Protein AF-A0A2V6NIL0-F1 (afdb_monomer_lite)

Sequence (134 aa):
MQSGIDLPPSNAEIAELLSREASEASYVLQRAYRRAARSAFLWEVEARDLVAEKRPLIELAHIGPFLQKQIRQWIRQKQHPPCPPPLRKEFLTLAESRRRLAKVASWRTRLRGDLQMHTNWSDGSGDILDREWN

Structure (mmCIF, N/CA/C/O backbone):
data_AF-A0A2V6NIL0-F1
#
_entry.id   AF-A0A2V6NIL0-F1
#
loop_
_atom_site.group_PDB
_atom_site.id
_atom_site.type_symbol
_atom_site.label_atom_id
_atom_site.label_alt_id
_atom_site.label_comp_id
_atom_site.label_asym_id
_atom_site.label_entity_id
_atom_site.label_seq_id
_atom_site.pdbx_PDB_ins_code
_atom_site.Cartn_x
_atom_site.Cartn_y
_atom_site.Cartn_z
_atom_site.occupancy
_atom_site.B_iso_or_equiv
_atom_site.auth_seq_id
_atom_site.auth_comp_id
_atom_site.auth_asym_id
_atom_site.auth_atom_id
_atom_site.pdbx_PDB_model_num
ATOM 1 N N . MET A 1 1 ? -25.514 1.273 -5.938 1.00 36.50 1 MET A N 1
ATOM 2 C CA . MET A 1 1 ? -24.647 1.522 -4.764 1.00 36.50 1 MET A CA 1
ATOM 3 C C . MET A 1 1 ? -23.366 2.206 -5.246 1.00 36.50 1 MET A C 1
ATOM 5 O O . MET A 1 1 ? -22.343 1.558 -5.400 1.00 36.50 1 MET A O 1
ATOM 9 N N . GLN A 1 2 ? -23.439 3.506 -5.551 1.00 35.81 2 GLN A N 1
ATOM 10 C CA . GLN A 1 2 ? -22.293 4.360 -5.886 1.00 35.81 2 GLN A CA 1
ATOM 11 C C . GLN A 1 2 ? -22.136 5.369 -4.742 1.00 35.81 2 GLN A C 1
ATOM 13 O O . GLN A 1 2 ? -22.799 6.396 -4.725 1.00 35.81 2 GLN A O 1
ATOM 18 N N . SER A 1 3 ? -21.312 5.055 -3.749 1.00 43.31 3 SER A N 1
ATOM 19 C CA . SER A 1 3 ? -20.926 6.011 -2.695 1.00 43.31 3 SER A CA 1
ATOM 20 C C . SER A 1 3 ? -19.407 6.065 -2.482 1.00 43.31 3 SER A C 1
ATOM 22 O O . SER A 1 3 ? -18.936 6.761 -1.592 1.00 43.31 3 SER A O 1
ATOM 24 N N . GLY A 1 4 ? -18.630 5.350 -3.309 1.00 50.84 4 GLY A N 1
ATOM 25 C CA . GLY A 1 4 ? -17.179 5.201 -3.149 1.00 50.84 4 GLY A CA 1
ATOM 26 C C . GLY A 1 4 ? -16.296 6.075 -4.046 1.00 50.84 4 GLY A C 1
ATOM 27 O O . GLY A 1 4 ? -15.098 6.108 -3.812 1.00 50.84 4 GLY A O 1
ATOM 28 N N . ILE A 1 5 ? -16.847 6.774 -5.047 1.00 56.78 5 ILE A N 1
ATOM 29 C CA . ILE A 1 5 ? -16.046 7.448 -6.098 1.00 56.78 5 ILE A CA 1
ATOM 30 C C . ILE A 1 5 ? -15.472 8.798 -5.624 1.00 56.78 5 ILE A C 1
ATOM 32 O O . ILE A 1 5 ? -14.546 9.336 -6.223 1.00 56.78 5 ILE A O 1
ATOM 36 N N . ASP A 1 6 ? -15.997 9.362 -4.532 1.00 69.12 6 ASP A N 1
ATOM 37 C CA . ASP A 1 6 ? -15.603 10.708 -4.105 1.00 69.12 6 ASP A CA 1
ATOM 38 C C . ASP A 1 6 ? -14.429 10.734 -3.114 1.00 69.12 6 ASP A C 1
ATOM 40 O O . ASP A 1 6 ? -13.801 11.776 -2.910 1.00 69.12 6 ASP A O 1
ATOM 44 N N . LEU A 1 7 ? -14.081 9.592 -2.520 1.00 85.00 7 LEU A N 1
ATOM 45 C CA . LEU A 1 7 ? -12.880 9.476 -1.703 1.00 85.00 7 LEU A CA 1
ATOM 46 C C . LEU A 1 7 ? -11.704 8.991 -2.559 1.00 85.00 7 LEU A C 1
ATOM 48 O O . LEU A 1 7 ? -11.910 8.145 -3.419 1.00 85.00 7 LEU A O 1
ATOM 52 N N . PRO A 1 8 ? -10.463 9.444 -2.295 1.00 92.88 8 PRO A N 1
ATOM 53 C CA . PRO A 1 8 ? -9.276 8.865 -2.929 1.00 92.88 8 PRO A CA 1
ATOM 54 C C . PRO A 1 8 ? -9.209 7.336 -2.739 1.00 92.88 8 PRO A C 1
ATOM 56 O O . PRO A 1 8 ? -9.867 6.830 -1.837 1.00 92.88 8 PRO A O 1
ATOM 59 N N . PRO A 1 9 ? -8.405 6.584 -3.508 1.00 94.00 9 PRO A N 1
ATOM 60 C CA . PRO A 1 9 ? -8.300 5.129 -3.383 1.00 94.00 9 PRO A CA 1
ATOM 61 C C . PRO A 1 9 ? -7.749 4.672 -2.021 1.00 94.00 9 PRO A C 1
ATOM 63 O O . PRO A 1 9 ? -7.007 5.377 -1.333 1.00 94.00 9 PRO A O 1
ATOM 66 N N . SER A 1 10 ? -8.173 3.486 -1.587 1.00 94.12 10 SER A N 1
ATOM 67 C CA . SER A 1 10 ? -7.781 2.819 -0.329 1.00 94.12 10 SER A CA 1
ATOM 68 C C . SER A 1 10 ? -6.480 2.078 -0.529 1.00 94.12 10 SER A C 1
ATOM 70 O O . SER A 1 10 ? -6.064 1.855 -1.661 1.00 94.12 10 SER A O 1
ATOM 72 N N . ASN A 1 11 ? -5.856 1.627 0.550 1.00 95.75 11 ASN A N 1
ATOM 73 C CA . ASN A 1 11 ? -4.690 0.764 0.443 1.00 95.75 11 ASN A CA 1
ATOM 74 C C . ASN A 1 11 ? -4.975 -0.508 -0.381 1.00 95.75 11 ASN A C 1
ATOM 76 O O . ASN A 1 11 ? -4.111 -0.918 -1.151 1.00 95.75 11 ASN A O 1
ATOM 80 N N . ALA A 1 12 ? -6.181 -1.090 -0.297 1.00 92.81 12 ALA A N 1
ATOM 81 C CA . ALA A 1 12 ? -6.569 -2.243 -1.119 1.00 92.81 12 ALA A CA 1
ATOM 82 C C . ALA A 1 12 ? -6.652 -1.872 -2.608 1.00 92.81 12 ALA A C 1
ATOM 84 O O . ALA A 1 12 ? -6.136 -2.577 -3.473 1.00 92.81 12 ALA A O 1
ATOM 85 N N . GLU A 1 13 ? -7.253 -0.724 -2.913 1.00 93.50 13 GLU A N 1
ATOM 86 C CA . GLU A 1 13 ? -7.358 -0.221 -4.284 1.00 93.50 13 GLU A CA 1
ATOM 87 C C . GLU A 1 13 ? -5.994 0.181 -4.861 1.00 93.50 13 GLU A C 1
ATOM 89 O O . GLU A 1 13 ? -5.702 -0.095 -6.023 1.00 93.50 13 GLU A O 1
ATOM 94 N N . ILE A 1 14 ? -5.122 0.771 -4.042 1.00 95.50 14 ILE A N 1
ATOM 95 C CA . ILE A 1 14 ? -3.735 1.076 -4.401 1.00 95.50 14 ILE A CA 1
ATOM 96 C C . ILE A 1 14 ? -2.957 -0.221 -4.641 1.00 95.50 14 ILE A C 1
ATOM 98 O O . ILE A 1 14 ? -2.198 -0.291 -5.604 1.00 95.50 14 ILE A O 1
ATOM 102 N N . ALA A 1 15 ? -3.157 -1.263 -3.829 1.00 94.25 15 ALA A N 1
ATOM 103 C CA . ALA A 1 15 ? -2.540 -2.571 -4.045 1.00 94.25 15 ALA A CA 1
ATOM 104 C C . ALA A 1 15 ? -2.919 -3.160 -5.413 1.00 94.25 15 ALA A C 1
ATOM 106 O O . ALA A 1 15 ? -2.063 -3.701 -6.119 1.00 94.25 15 ALA A O 1
ATOM 107 N N . GLU A 1 16 ? -4.184 -3.016 -5.811 1.00 92.88 16 GLU A N 1
ATOM 108 C CA . GLU A 1 16 ? -4.656 -3.462 -7.120 1.00 92.88 16 GLU A CA 1
ATOM 109 C C . GLU A 1 16 ? -4.058 -2.619 -8.255 1.00 92.88 16 GLU A C 1
ATOM 111 O O . GLU A 1 16 ? -3.545 -3.188 -9.215 1.00 92.88 16 GLU A O 1
ATOM 116 N N . LEU A 1 17 ? -4.022 -1.285 -8.133 1.00 94.62 17 LEU A N 1
ATOM 117 C CA . LEU A 1 17 ? -3.358 -0.414 -9.115 1.00 94.62 17 LEU A CA 1
ATOM 118 C C . LEU A 1 17 ? -1.879 -0.785 -9.293 1.00 94.62 17 LEU A C 1
ATOM 120 O O . LEU A 1 17 ? -1.418 -0.966 -10.417 1.00 94.62 17 LEU A O 1
ATOM 124 N N . LEU A 1 18 ? -1.150 -0.989 -8.191 1.00 95.50 18 LEU A N 1
ATOM 125 C CA . LEU A 1 18 ? 0.245 -1.440 -8.214 1.00 95.50 18 LEU A CA 1
ATOM 126 C C . LEU A 1 18 ? 0.388 -2.815 -8.886 1.00 95.50 18 LEU A C 1
ATOM 128 O O . LEU A 1 18 ? 1.330 -3.033 -9.644 1.00 95.50 18 LEU A O 1
ATOM 132 N N . SER A 1 19 ? -0.538 -3.742 -8.631 1.00 93.12 19 SER A N 1
ATOM 133 C CA . SER A 1 19 ? -0.527 -5.074 -9.252 1.00 93.12 19 SER A CA 1
ATOM 134 C C . SER A 1 19 ? -0.763 -5.010 -10.763 1.00 93.12 19 SER A C 1
ATOM 136 O O . SER A 1 19 ? -0.179 -5.793 -11.512 1.00 93.12 19 SER A O 1
ATOM 138 N N . ARG A 1 20 ? -1.591 -4.065 -11.223 1.00 92.25 20 ARG A N 1
ATOM 139 C CA . ARG A 1 20 ? -1.848 -3.836 -12.650 1.00 92.25 20 ARG A CA 1
ATOM 140 C C . ARG A 1 20 ? -0.629 -3.233 -13.339 1.00 92.25 20 ARG A C 1
ATOM 142 O O . ARG A 1 20 ? -0.162 -3.811 -14.311 1.00 92.25 20 ARG A O 1
ATOM 149 N N . GLU A 1 21 ? -0.035 -2.180 -12.778 1.00 94.44 21 GLU A N 1
ATOM 150 C CA . GLU A 1 21 ? 1.214 -1.601 -13.306 1.00 94.44 21 GLU A CA 1
ATOM 151 C C . GLU A 1 21 ? 2.357 -2.623 -13.360 1.00 94.44 21 GLU A C 1
ATOM 153 O O . GLU A 1 21 ? 3.154 -2.635 -14.294 1.00 94.44 21 GLU A O 1
ATOM 158 N N . ALA A 1 22 ? 2.429 -3.539 -12.388 1.00 93.69 22 ALA A N 1
ATOM 159 C CA . ALA A 1 22 ? 3.417 -4.612 -12.412 1.00 93.69 22 ALA A CA 1
ATOM 160 C C . ALA A 1 22 ? 3.296 -5.529 -13.639 1.00 93.69 22 ALA A C 1
ATOM 162 O O . ALA A 1 22 ? 4.292 -6.135 -14.032 1.00 93.69 22 ALA A O 1
ATOM 163 N N . SER A 1 23 ? 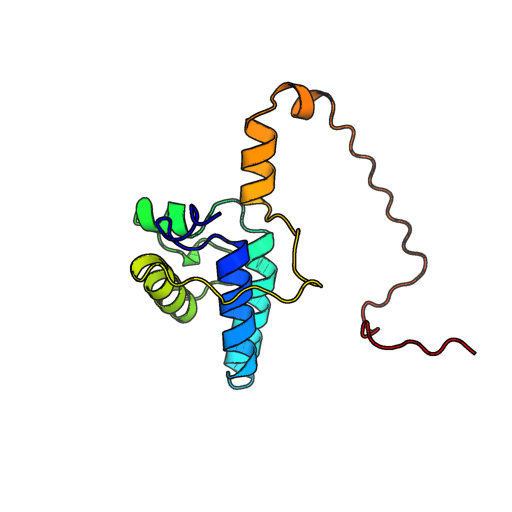2.094 -5.684 -14.195 1.00 89.69 23 SER A N 1
ATOM 164 C CA . SER A 1 23 ? 1.852 -6.561 -15.347 1.00 89.69 23 SER A CA 1
ATOM 165 C C . SER A 1 23 ? 2.427 -5.968 -16.635 1.00 89.69 23 SER A C 1
ATOM 167 O O . SER A 1 23 ? 2.908 -6.718 -17.475 1.00 89.69 23 SER A O 1
ATOM 169 N N . GLU A 1 24 ? 2.478 -4.637 -16.724 1.00 91.19 24 GLU A N 1
ATOM 170 C CA . GLU A 1 24 ? 2.984 -3.886 -17.883 1.00 91.19 24 GLU A CA 1
ATOM 171 C C . GLU A 1 24 ? 4.465 -3.478 -17.744 1.00 91.19 24 GLU A C 1
ATOM 173 O O . GLU A 1 24 ? 5.140 -3.153 -18.720 1.00 91.19 24 GLU A O 1
ATOM 178 N N . ALA A 1 25 ? 4.995 -3.460 -16.518 1.00 92.31 25 ALA A N 1
ATOM 179 C CA . ALA A 1 25 ? 6.339 -2.967 -16.235 1.00 92.31 25 ALA A CA 1
ATOM 180 C C . ALA A 1 25 ? 7.460 -3.964 -16.590 1.00 92.31 25 ALA A C 1
ATOM 182 O O . ALA A 1 25 ? 7.319 -5.182 -16.486 1.00 92.31 25 ALA A O 1
ATOM 183 N N . SER A 1 26 ? 8.646 -3.429 -16.896 1.00 91.44 26 SER A N 1
ATOM 184 C CA . SER A 1 26 ? 9.864 -4.223 -17.093 1.00 91.44 26 SER A CA 1
ATOM 185 C C . SER A 1 26 ? 10.442 -4.744 -15.769 1.00 91.44 26 SER A C 1
ATOM 187 O O . SER A 1 26 ? 10.240 -4.160 -14.705 1.00 91.44 26 SER A O 1
ATOM 189 N N . TYR A 1 27 ? 11.195 -5.845 -15.840 1.00 88.94 27 TYR A N 1
ATOM 190 C CA . TYR A 1 27 ? 11.670 -6.687 -14.728 1.00 88.94 27 TYR A CA 1
ATOM 191 C C . TYR A 1 27 ? 11.930 -5.991 -13.371 1.00 88.94 27 TYR A C 1
ATOM 193 O O . TYR A 1 27 ? 11.321 -6.347 -12.358 1.00 88.94 27 TYR A O 1
ATOM 201 N N . VAL A 1 28 ? 12.813 -4.986 -13.317 1.00 92.06 28 VAL A N 1
ATOM 202 C CA . VAL A 1 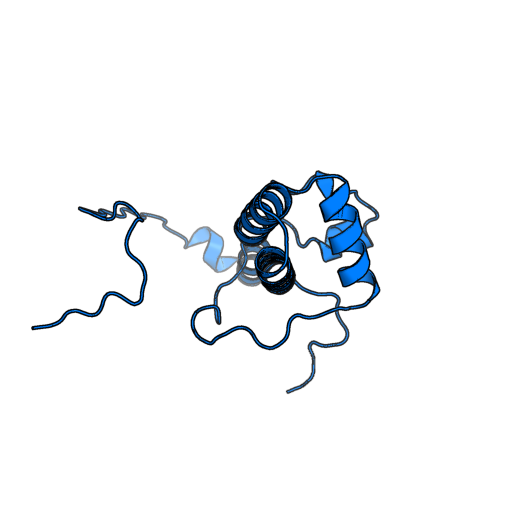28 ? 13.167 -4.301 -12.055 1.00 92.06 28 VAL A CA 1
ATOM 203 C C . VAL A 1 28 ? 11.968 -3.553 -11.478 1.00 92.06 28 VAL A C 1
ATOM 205 O O . VAL A 1 28 ? 11.681 -3.635 -10.279 1.00 92.06 28 VAL A O 1
ATOM 208 N N . LEU A 1 29 ? 11.249 -2.843 -12.342 1.00 92.56 29 LEU A N 1
ATOM 209 C CA . LEU A 1 29 ? 10.113 -2.029 -11.955 1.00 92.56 29 LEU A CA 1
ATOM 210 C C . LEU A 1 29 ? 8.901 -2.905 -11.609 1.00 92.56 29 LEU A C 1
ATOM 212 O O . LEU A 1 29 ? 8.258 -2.680 -10.585 1.00 92.56 29 LEU A O 1
ATOM 216 N N . GLN A 1 30 ? 8.673 -3.979 -12.366 1.00 95.62 30 GLN A N 1
ATOM 217 C CA . GLN A 1 30 ? 7.701 -5.020 -12.041 1.00 95.62 30 GLN A CA 1
ATOM 218 C C . GLN A 1 30 ? 7.938 -5.582 -10.635 1.00 95.62 30 GLN A C 1
ATOM 220 O O . GLN A 1 30 ? 7.001 -5.686 -9.839 1.00 95.62 30 GLN A O 1
ATOM 225 N N . ARG A 1 31 ? 9.188 -5.909 -10.277 1.00 95.31 31 ARG A N 1
ATOM 226 C CA . ARG A 1 31 ? 9.514 -6.413 -8.934 1.00 95.31 31 ARG A CA 1
ATOM 227 C C . ARG A 1 31 ? 9.196 -5.389 -7.845 1.00 95.31 31 ARG A C 1
ATOM 229 O O . ARG A 1 31 ? 8.668 -5.773 -6.798 1.00 95.31 31 ARG A O 1
ATOM 236 N N . ALA A 1 32 ? 9.506 -4.114 -8.076 1.00 96.25 32 ALA A N 1
ATOM 237 C CA . ALA A 1 32 ? 9.193 -3.034 -7.143 1.00 96.25 32 ALA A CA 1
ATOM 238 C C . ALA A 1 32 ? 7.676 -2.883 -6.951 1.00 96.25 32 ALA A C 1
ATOM 240 O O . ALA A 1 32 ? 7.207 -2.911 -5.812 1.00 96.25 32 ALA A O 1
ATOM 241 N N . TYR A 1 33 ? 6.905 -2.844 -8.042 1.00 96.75 33 TYR A N 1
ATOM 242 C CA . TYR A 1 33 ? 5.444 -2.792 -7.992 1.00 96.75 33 TYR A CA 1
ATOM 243 C C . TYR A 1 33 ? 4.844 -3.986 -7.243 1.00 96.75 33 TYR A C 1
ATOM 245 O O . TYR A 1 33 ? 4.047 -3.791 -6.329 1.00 96.75 33 TYR A O 1
ATOM 253 N N . ARG A 1 34 ? 5.283 -5.220 -7.534 1.00 95.38 34 ARG A N 1
ATOM 254 C CA . ARG A 1 34 ? 4.798 -6.425 -6.830 1.00 95.38 34 ARG A CA 1
ATOM 255 C C . ARG A 1 34 ? 5.115 -6.409 -5.334 1.00 95.38 34 ARG A C 1
ATOM 257 O O . ARG A 1 34 ? 4.362 -6.970 -4.540 1.00 95.38 34 ARG A O 1
ATOM 264 N N . ARG A 1 35 ? 6.256 -5.846 -4.922 1.00 96.69 35 ARG A N 1
ATOM 265 C CA . ARG A 1 35 ? 6.624 -5.718 -3.496 1.00 96.69 35 ARG A CA 1
ATOM 266 C C . ARG A 1 35 ? 5.771 -4.668 -2.789 1.00 96.69 35 ARG A C 1
ATOM 268 O O . ARG A 1 35 ? 5.266 -4.933 -1.699 1.00 96.69 35 ARG A O 1
ATOM 275 N N . ALA A 1 36 ? 5.577 -3.520 -3.430 1.00 97.25 36 ALA A N 1
ATOM 276 C CA . ALA A 1 36 ? 4.719 -2.457 -2.925 1.00 97.25 36 ALA A CA 1
ATOM 277 C C . ALA A 1 36 ? 3.255 -2.911 -2.819 1.00 97.25 36 ALA A C 1
ATOM 279 O O . ALA A 1 36 ? 2.642 -2.711 -1.778 1.00 97.25 36 ALA A O 1
ATOM 280 N N . ALA A 1 37 ? 2.728 -3.606 -3.835 1.00 95.31 37 ALA A N 1
ATOM 281 C CA . ALA A 1 37 ? 1.361 -4.131 -3.846 1.00 95.31 37 ALA A CA 1
ATOM 282 C C . ALA A 1 37 ? 1.084 -5.061 -2.656 1.00 95.31 37 ALA A C 1
ATOM 284 O O . ALA A 1 37 ? 0.090 -4.904 -1.956 1.00 95.31 37 ALA A O 1
ATOM 285 N N . ARG A 1 38 ? 2.004 -5.992 -2.372 1.00 94.94 38 ARG A N 1
ATOM 286 C CA . ARG A 1 38 ? 1.900 -6.885 -1.204 1.00 94.94 38 ARG A CA 1
ATOM 287 C C . ARG A 1 38 ? 1.973 -6.121 0.115 1.00 94.94 38 ARG A C 1
ATOM 289 O O . ARG A 1 38 ? 1.233 -6.417 1.045 1.00 94.94 38 ARG A O 1
ATOM 296 N N . SER A 1 39 ? 2.846 -5.121 0.183 1.00 96.69 39 SER A N 1
ATOM 297 C CA . SER A 1 39 ? 3.042 -4.325 1.398 1.00 96.69 39 SER A CA 1
ATOM 298 C C . SER A 1 39 ? 1.867 -3.399 1.691 1.00 96.69 39 SER A C 1
ATOM 300 O O . SER A 1 39 ? 1.604 -3.127 2.856 1.00 96.69 39 SER A O 1
ATOM 302 N N . ALA A 1 40 ? 1.125 -2.977 0.664 1.00 96.69 40 ALA A N 1
ATOM 303 C CA . ALA A 1 40 ? -0.052 -2.128 0.809 1.00 96.69 40 ALA A CA 1
ATOM 304 C C . ALA A 1 40 ? -1.127 -2.736 1.725 1.00 96.69 40 ALA A C 1
ATOM 306 O O . ALA A 1 40 ? -1.764 -2.013 2.489 1.00 96.69 40 ALA A O 1
ATOM 307 N N . PHE A 1 41 ? -1.265 -4.066 1.741 1.00 94.50 41 PHE A N 1
ATOM 308 C CA . PHE A 1 41 ? -2.155 -4.759 2.679 1.00 94.50 41 PHE A CA 1
ATOM 309 C C . PHE A 1 41 ? -1.701 -4.665 4.139 1.00 94.50 41 PHE A C 1
ATOM 311 O O . PHE A 1 41 ? -2.529 -4.770 5.040 1.00 94.50 41 PHE A O 1
ATOM 318 N N . LEU A 1 42 ? -0.407 -4.455 4.379 1.00 96.12 42 LEU A N 1
ATOM 319 C CA . LEU A 1 42 ? 0.210 -4.457 5.705 1.00 96.12 42 LEU A CA 1
ATOM 320 C C . LEU A 1 42 ? 0.549 -3.054 6.216 1.00 96.12 42 LEU A C 1
ATOM 322 O O . LEU A 1 42 ? 1.012 -2.920 7.346 1.00 96.12 42 LEU A O 1
ATOM 326 N N . TRP A 1 43 ? 0.335 -2.004 5.422 1.00 96.81 43 TRP A N 1
ATOM 327 C CA . TRP A 1 43 ? 0.528 -0.640 5.898 1.00 96.81 43 TRP A CA 1
ATOM 328 C C . TRP A 1 43 ? -0.436 -0.329 7.043 1.00 96.81 43 TRP A C 1
ATOM 330 O O . TRP A 1 43 ? -1.638 -0.589 6.972 1.00 96.81 43 TRP A O 1
ATOM 340 N N . GLU A 1 44 ? 0.115 0.247 8.107 1.00 94.81 44 GLU A N 1
ATOM 341 C CA . GLU A 1 44 ? -0.629 0.555 9.327 1.00 94.81 44 GLU A CA 1
ATOM 342 C C . GLU A 1 44 ? -1.600 1.727 9.164 1.00 94.81 44 GLU A C 1
ATOM 344 O O . GLU A 1 44 ? -2.597 1.807 9.883 1.00 94.81 44 GLU A O 1
ATOM 349 N N . VAL A 1 45 ? -1.298 2.619 8.219 1.00 95.50 45 VAL A N 1
ATOM 350 C CA . VAL A 1 45 ? -2.051 3.832 7.894 1.00 95.50 45 VAL A CA 1
ATOM 351 C C . VAL A 1 45 ? -2.458 3.819 6.424 1.00 95.50 45 VAL A C 1
ATOM 353 O O . VAL A 1 45 ? -1.790 3.207 5.586 1.00 95.50 45 VAL A O 1
ATOM 356 N N . GLU A 1 46 ? -3.554 4.499 6.090 1.00 96.31 46 GLU A N 1
ATOM 357 C CA . GLU A 1 46 ? -3.942 4.662 4.691 1.00 96.31 46 GLU A CA 1
ATOM 358 C C . GLU A 1 46 ? -3.009 5.656 3.986 1.00 96.31 46 GLU A C 1
ATOM 360 O O . GLU A 1 46 ? -2.741 6.750 4.485 1.00 96.31 46 GLU A O 1
ATOM 365 N N . ALA A 1 47 ? -2.563 5.325 2.773 1.00 96.88 47 ALA A N 1
ATOM 366 C CA . ALA A 1 47 ? -1.720 6.218 1.980 1.00 96.88 47 ALA A CA 1
ATOM 367 C C . ALA A 1 47 ? -2.423 7.551 1.660 1.00 96.88 47 ALA A C 1
ATOM 369 O O . ALA A 1 47 ? -1.778 8.599 1.609 1.00 96.88 47 ALA A O 1
ATOM 370 N N . ARG A 1 48 ? -3.753 7.539 1.490 1.00 95.69 48 ARG A N 1
ATOM 371 C CA . ARG A 1 48 ? -4.551 8.765 1.310 1.00 95.69 48 ARG A CA 1
ATOM 372 C C . ARG A 1 48 ? -4.489 9.698 2.525 1.00 95.69 48 ARG A C 1
ATOM 374 O O . ARG A 1 48 ? -4.478 10.911 2.329 1.00 95.69 48 ARG A O 1
ATOM 381 N N . ASP A 1 49 ? -4.391 9.146 3.735 1.00 95.25 49 ASP A N 1
ATOM 382 C CA . ASP A 1 49 ? -4.348 9.922 4.977 1.00 95.25 49 ASP A CA 1
ATOM 383 C C . ASP A 1 49 ? -2.979 10.618 5.083 1.00 95.25 49 ASP A C 1
ATOM 385 O O . ASP A 1 49 ? -2.914 11.827 5.290 1.00 95.25 49 ASP A O 1
ATOM 389 N N . LEU A 1 50 ? -1.884 9.911 4.761 1.00 95.94 50 LEU A N 1
ATOM 390 C CA . LEU A 1 50 ? -0.547 10.518 4.666 1.00 95.94 50 LEU A CA 1
ATOM 391 C C . LEU A 1 50 ? -0.481 11.658 3.638 1.00 95.94 50 LEU A C 1
ATOM 393 O O . LEU A 1 50 ? 0.144 12.689 3.890 1.00 95.94 50 LEU A O 1
ATOM 397 N N . VAL A 1 51 ? -1.126 11.502 2.474 1.00 95.25 51 VAL A N 1
ATOM 398 C CA . VAL A 1 51 ? -1.179 12.576 1.466 1.00 95.25 51 VAL A CA 1
ATOM 399 C C . VAL A 1 51 ? -1.978 13.777 1.972 1.00 95.25 51 VAL A C 1
ATOM 401 O O . VAL A 1 51 ? -1.540 14.909 1.750 1.00 95.25 51 VAL A O 1
ATOM 404 N N . ALA A 1 52 ? -3.101 13.553 2.659 1.00 94.31 52 ALA A N 1
ATOM 405 C CA . ALA A 1 52 ? -3.895 14.619 3.269 1.00 94.31 52 ALA A CA 1
ATOM 406 C C . ALA A 1 52 ? -3.102 15.378 4.351 1.00 94.31 52 ALA A C 1
ATOM 408 O O . ALA A 1 52 ? -3.127 16.607 4.384 1.00 94.31 52 ALA A O 1
ATOM 409 N N . GLU A 1 53 ? -2.307 14.664 5.153 1.00 95.50 53 GLU A N 1
ATOM 410 C CA . GLU A 1 53 ? -1.378 15.217 6.153 1.00 95.50 53 GLU A CA 1
ATOM 411 C C . GLU A 1 53 ? -0.109 15.846 5.542 1.00 95.50 53 GLU A C 1
ATOM 413 O O . GLU A 1 53 ? 0.759 16.329 6.265 1.00 95.50 53 GLU A O 1
ATOM 418 N N . LYS A 1 54 ? 0.032 15.849 4.207 1.00 94.31 54 LYS A N 1
ATOM 419 C CA . LYS A 1 54 ? 1.227 16.305 3.468 1.00 94.31 54 LYS A CA 1
ATOM 420 C C . LYS A 1 54 ? 2.517 15.550 3.828 1.00 94.31 54 LYS A C 1
ATOM 422 O O . LYS A 1 54 ? 3.604 15.999 3.464 1.00 94.31 54 LYS A O 1
ATOM 427 N N . ARG A 1 55 ? 2.413 14.369 4.437 1.00 95.75 55 ARG A N 1
ATOM 428 C CA . ARG A 1 55 ? 3.548 13.510 4.796 1.00 95.75 55 ARG A CA 1
ATOM 429 C C . ARG A 1 55 ? 4.068 12.709 3.604 1.00 95.75 55 ARG A C 1
ATOM 431 O O . ARG A 1 55 ? 3.310 12.391 2.677 1.00 95.75 55 ARG A O 1
ATOM 438 N N . PRO A 1 56 ? 5.371 12.408 3.549 1.00 95.12 56 PRO A N 1
ATOM 439 C CA . PRO A 1 56 ? 5.934 11.626 2.461 1.00 95.12 56 PRO A CA 1
ATOM 440 C C . PRO A 1 56 ? 5.474 10.155 2.536 1.00 95.12 56 PRO A C 1
ATOM 442 O O . PRO A 1 56 ? 5.405 9.551 3.597 1.00 95.12 56 PRO A O 1
ATOM 445 N N . LEU A 1 57 ? 5.170 9.555 1.380 1.00 96.12 57 LEU A N 1
ATOM 446 C CA . LEU A 1 57 ? 4.758 8.146 1.286 1.00 96.12 57 LEU A CA 1
ATOM 447 C C . LEU A 1 57 ? 5.935 7.172 1.392 1.00 96.12 57 LEU A C 1
ATOM 449 O O . LEU A 1 57 ? 5.703 5.977 1.519 1.00 96.12 57 LEU A O 1
ATOM 453 N N . ILE A 1 58 ? 7.181 7.652 1.340 1.00 95.62 58 ILE A N 1
ATOM 454 C CA . ILE A 1 58 ? 8.372 6.809 1.560 1.00 95.62 58 ILE A CA 1
ATOM 455 C C . ILE A 1 58 ? 8.444 6.230 2.982 1.00 95.62 58 ILE A C 1
ATOM 457 O O . ILE A 1 58 ? 9.228 5.322 3.221 1.00 95.62 58 ILE A O 1
ATOM 461 N N . GLU A 1 59 ? 7.633 6.739 3.916 1.00 94.00 59 GLU A N 1
ATOM 462 C CA . GLU A 1 59 ? 7.455 6.143 5.246 1.00 94.00 59 GLU A CA 1
ATOM 463 C C . GLU A 1 59 ? 6.786 4.758 5.172 1.00 94.00 59 GLU A C 1
ATOM 465 O O . GLU A 1 59 ? 6.916 3.945 6.084 1.00 94.00 59 GLU A O 1
ATOM 470 N N . LEU A 1 60 ? 6.072 4.472 4.078 1.00 96.50 60 LEU A N 1
ATOM 471 C CA . LEU A 1 60 ? 5.420 3.192 3.854 1.00 96.50 60 LEU A CA 1
ATOM 472 C C . LEU A 1 60 ? 6.419 2.149 3.342 1.00 96.50 60 LEU A C 1
ATOM 474 O O . LEU A 1 60 ? 7.230 2.402 2.447 1.00 96.50 60 LEU A O 1
ATOM 478 N N . ALA A 1 61 ? 6.310 0.929 3.870 1.00 95.44 61 ALA A N 1
ATOM 479 C CA . ALA A 1 61 ? 7.180 -0.176 3.487 1.00 95.44 61 ALA A CA 1
ATOM 480 C C . ALA A 1 61 ? 7.153 -0.422 1.968 1.00 95.44 61 ALA A C 1
ATOM 482 O O . ALA A 1 61 ? 6.084 -0.508 1.358 1.00 95.44 61 ALA A O 1
ATOM 483 N N . HIS A 1 62 ? 8.345 -0.592 1.387 1.00 96.62 62 HIS A N 1
ATOM 484 C CA . HIS A 1 62 ? 8.573 -0.850 -0.039 1.00 96.62 62 HIS A CA 1
ATOM 485 C C . HIS A 1 62 ? 8.138 0.276 -0.994 1.00 96.62 62 HIS A C 1
ATOM 487 O O . HIS A 1 62 ? 7.987 0.033 -2.194 1.00 96.62 62 HIS A O 1
ATOM 493 N N . ILE A 1 63 ? 8.006 1.513 -0.502 1.00 97.06 63 ILE A N 1
ATOM 494 C CA . ILE A 1 63 ? 7.770 2.696 -1.334 1.00 97.06 63 ILE A CA 1
ATOM 495 C C . ILE A 1 63 ? 9.056 3.503 -1.514 1.00 97.06 63 ILE A C 1
ATOM 497 O O . ILE A 1 63 ? 9.565 4.136 -0.596 1.00 97.06 63 ILE A O 1
ATOM 501 N N . GLY A 1 64 ? 9.568 3.507 -2.746 1.00 94.56 64 GLY A N 1
ATOM 502 C CA . GLY A 1 64 ? 10.664 4.385 -3.160 1.00 94.56 64 GLY A CA 1
ATOM 503 C C . GLY A 1 64 ? 10.181 5.728 -3.735 1.00 94.56 64 GLY A C 1
ATOM 504 O O . GLY A 1 64 ? 8.986 5.897 -4.005 1.00 94.56 64 GLY A O 1
ATOM 505 N N . PRO A 1 65 ? 11.103 6.670 -4.023 1.00 94.44 65 PRO A N 1
ATOM 506 C CA . PRO A 1 65 ? 10.775 7.992 -4.570 1.00 94.44 65 PRO A CA 1
ATOM 507 C C . PRO A 1 65 ? 9.941 7.958 -5.859 1.00 94.44 65 PRO A C 1
ATOM 509 O O . PRO A 1 65 ? 9.082 8.816 -6.060 1.00 94.44 65 PRO A O 1
ATOM 512 N N . PHE A 1 66 ? 10.172 6.964 -6.722 1.00 94.69 66 PHE A N 1
ATOM 513 C CA . PHE A 1 66 ? 9.400 6.767 -7.951 1.00 94.69 66 PHE A CA 1
ATOM 514 C C . PHE A 1 66 ? 7.945 6.372 -7.652 1.00 94.69 66 PHE A C 1
ATOM 516 O O . PHE A 1 66 ? 7.017 7.064 -8.066 1.00 94.69 66 PHE A O 1
ATOM 523 N N . LEU A 1 67 ? 7.743 5.315 -6.858 1.00 95.88 67 LEU A N 1
ATOM 524 C CA . LEU A 1 67 ? 6.407 4.821 -6.507 1.00 95.88 67 LEU A CA 1
ATOM 525 C C . LEU A 1 67 ? 5.601 5.854 -5.715 1.00 95.88 67 LEU A C 1
ATOM 527 O O . LEU A 1 67 ? 4.405 6.000 -5.945 1.00 95.88 67 LEU A O 1
ATOM 531 N N . GLN A 1 68 ? 6.252 6.633 -4.844 1.00 96.75 68 GLN A N 1
ATOM 532 C CA . GLN A 1 68 ? 5.601 7.744 -4.151 1.00 96.75 68 GLN A CA 1
ATOM 533 C C . GLN A 1 68 ? 4.956 8.733 -5.134 1.00 96.75 68 GLN A C 1
ATOM 535 O O . GLN A 1 68 ? 3.838 9.189 -4.889 1.00 96.75 68 GLN A O 1
ATOM 540 N N . LYS A 1 69 ? 5.656 9.107 -6.215 1.00 96.25 69 LYS A N 1
ATOM 541 C CA . LYS A 1 69 ? 5.127 10.057 -7.208 1.00 96.25 69 LYS A CA 1
ATOM 542 C C . LYS A 1 69 ? 3.886 9.485 -7.893 1.00 96.25 69 LYS A C 1
ATOM 544 O O . LYS A 1 69 ? 2.879 10.189 -7.973 1.00 96.25 69 LYS A O 1
ATOM 549 N N . GLN A 1 70 ? 3.948 8.213 -8.287 1.00 96.50 70 GLN A N 1
ATOM 550 C CA . GLN A 1 70 ? 2.838 7.505 -8.924 1.00 96.50 70 GLN A CA 1
ATOM 551 C C . GLN A 1 70 ? 1.614 7.417 -8.002 1.00 96.50 70 GLN A C 1
ATOM 553 O O . GLN A 1 70 ? 0.525 7.854 -8.362 1.00 96.50 70 GLN A O 1
ATOM 558 N N . ILE A 1 71 ? 1.792 6.956 -6.761 1.00 96.62 71 ILE A N 1
ATOM 559 C CA . ILE A 1 71 ? 0.685 6.815 -5.802 1.00 96.62 71 ILE A CA 1
ATOM 560 C C . ILE A 1 71 ? 0.066 8.182 -5.472 1.00 96.62 71 ILE A C 1
ATOM 562 O O . ILE A 1 71 ? -1.155 8.319 -5.411 1.00 96.62 71 ILE A O 1
ATOM 566 N N . ARG A 1 72 ? 0.883 9.236 -5.323 1.00 96.38 72 ARG A N 1
ATOM 567 C CA . ARG A 1 72 ? 0.380 10.609 -5.136 1.00 96.38 72 ARG A CA 1
ATOM 568 C C . ARG A 1 72 ? -0.436 11.099 -6.326 1.00 96.38 72 ARG A C 1
ATOM 570 O O . ARG A 1 72 ? -1.386 11.855 -6.135 1.00 96.38 72 ARG A O 1
ATOM 577 N N . GLN A 1 73 ? -0.063 10.729 -7.548 1.00 96.44 73 GLN A N 1
ATOM 578 C CA . GLN A 1 73 ? -0.843 11.060 -8.734 1.00 96.44 73 GLN A CA 1
ATOM 579 C C . GLN A 1 73 ? -2.213 10.381 -8.693 1.00 96.44 73 GLN A C 1
ATOM 581 O O . GLN A 1 73 ? -3.214 11.084 -8.804 1.00 96.44 73 GLN A O 1
ATOM 586 N N . TRP A 1 74 ? -2.262 9.076 -8.424 1.00 96.44 74 TRP A N 1
ATOM 587 C CA . TRP A 1 74 ? -3.517 8.327 -8.305 1.00 96.44 74 TRP A CA 1
ATOM 588 C C . TRP A 1 74 ? -4.442 8.888 -7.228 1.00 96.44 74 TRP A C 1
ATOM 590 O O . TRP A 1 74 ? -5.626 9.094 -7.475 1.00 96.44 74 TRP A O 1
ATOM 600 N N . ILE A 1 75 ? -3.897 9.221 -6.055 1.00 95.62 75 ILE A N 1
ATOM 601 C CA . ILE A 1 75 ? -4.667 9.818 -4.956 1.00 95.62 75 ILE A CA 1
ATOM 602 C C . ILE A 1 75 ? -5.247 11.177 -5.355 1.00 95.62 75 ILE A C 1
ATOM 604 O O . ILE A 1 75 ? -6.428 11.429 -5.123 1.00 95.62 75 ILE A O 1
ATOM 608 N N . ARG A 1 76 ? -4.448 12.046 -5.990 1.00 94.06 76 ARG A N 1
ATOM 609 C CA . ARG A 1 76 ? -4.917 13.365 -6.450 1.00 94.06 76 ARG A CA 1
ATOM 610 C C . ARG A 1 76 ? -5.987 13.264 -7.531 1.00 94.06 76 ARG A C 1
ATOM 612 O O . ARG A 1 76 ? -6.908 14.068 -7.537 1.00 94.06 76 ARG A O 1
ATOM 619 N N . GLN A 1 77 ? -5.858 12.294 -8.428 1.00 93.88 77 GLN A N 1
ATOM 620 C CA . GLN A 1 77 ? -6.811 12.062 -9.512 1.00 93.88 77 GLN A CA 1
ATOM 621 C C . GLN A 1 77 ? -8.042 11.264 -9.065 1.00 93.88 77 GLN A C 1
ATOM 623 O O . GLN A 1 77 ? -8.922 11.030 -9.886 1.00 93.88 77 GLN A O 1
ATOM 628 N N . LYS A 1 78 ? -8.101 10.828 -7.794 1.00 92.50 78 LYS A N 1
ATOM 629 C CA . LYS A 1 78 ? -9.082 9.850 -7.296 1.00 92.50 78 LYS A CA 1
ATOM 630 C C . LYS A 1 78 ? -9.189 8.647 -8.245 1.00 92.50 78 LYS A C 1
ATOM 632 O O . LYS A 1 78 ? -10.272 8.216 -8.621 1.00 92.50 78 LYS A O 1
ATOM 637 N N . GLN A 1 79 ? -8.044 8.139 -8.698 1.00 93.31 79 GLN A N 1
ATOM 638 C CA . GLN A 1 79 ? -8.014 6.999 -9.601 1.00 93.31 79 GLN A CA 1
ATOM 639 C C . GLN A 1 79 ? -8.292 5.724 -8.809 1.00 93.31 79 GLN A C 1
ATOM 641 O O . GLN A 1 79 ? -7.539 5.378 -7.901 1.00 93.31 79 GLN A O 1
ATOM 646 N N . HIS A 1 80 ? -9.351 5.017 -9.187 1.00 90.69 80 HIS A N 1
ATOM 647 C CA . HIS A 1 80 ? -9.690 3.708 -8.640 1.00 90.69 80 HIS A CA 1
ATOM 648 C C . HIS A 1 80 ? -9.322 2.614 -9.648 1.00 90.69 80 HIS A C 1
ATOM 650 O O . HIS A 1 80 ? -9.410 2.840 -10.862 1.00 90.69 80 HIS A O 1
ATOM 656 N N . PRO A 1 81 ? -8.902 1.425 -9.189 1.00 88.50 81 PRO A N 1
ATOM 657 C CA . PRO A 1 81 ? -8.772 0.282 -10.075 1.00 88.50 81 PRO A CA 1
ATOM 658 C C . PRO A 1 81 ? -10.159 -0.116 -10.607 1.00 88.50 81 PRO A C 1
ATOM 660 O O . PRO A 1 81 ? -11.169 0.083 -9.924 1.00 88.50 81 PRO A O 1
ATOM 663 N N . PRO A 1 82 ? -10.242 -0.723 -11.801 1.00 83.31 82 PRO A N 1
ATOM 664 C CA . PRO A 1 82 ? -11.456 -1.426 -12.184 1.00 83.31 82 PRO A CA 1
ATOM 665 C C . PRO A 1 82 ? -11.708 -2.571 -11.202 1.00 83.31 82 PRO A C 1
ATOM 667 O O . PRO A 1 82 ? -10.788 -3.027 -10.520 1.00 83.31 82 PRO A O 1
ATOM 670 N N . CYS A 1 83 ? -12.963 -3.017 -11.124 1.00 72.56 83 CYS A N 1
ATOM 671 C CA . CYS A 1 83 ? -13.391 -4.005 -10.138 1.00 72.56 83 CYS A CA 1
ATOM 672 C C . CYS A 1 83 ? -12.427 -5.211 -10.117 1.00 72.56 83 CYS A C 1
ATOM 674 O O . CYS A 1 83 ? -12.230 -5.830 -11.169 1.00 72.56 83 CYS A O 1
ATOM 676 N N . PRO A 1 84 ? -11.789 -5.518 -8.969 1.00 67.81 84 PRO A N 1
ATOM 677 C CA . PRO A 1 84 ? -10.820 -6.600 -8.898 1.00 67.81 84 PRO A CA 1
ATOM 678 C C . PRO A 1 84 ? -11.503 -7.948 -9.183 1.00 67.81 84 PRO A C 1
ATOM 680 O O . PRO A 1 84 ? -12.698 -8.101 -8.904 1.00 67.81 84 PRO A O 1
ATOM 683 N N . PRO A 1 85 ? -10.763 -8.947 -9.702 1.00 72.25 85 PRO A N 1
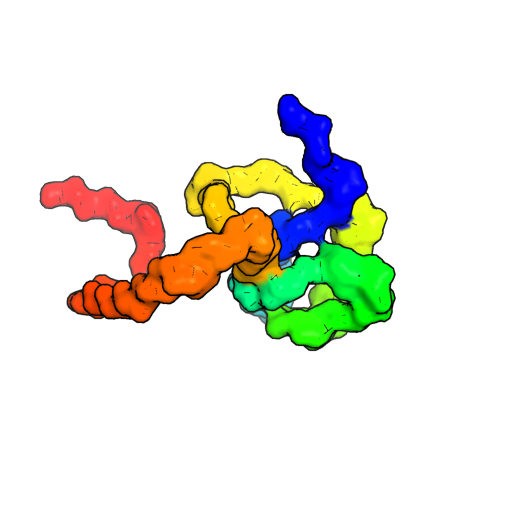ATOM 684 C CA . PRO A 1 85 ? -11.286 -10.296 -9.880 1.00 72.25 85 PRO A CA 1
ATOM 685 C C . PRO A 1 85 ? -11.888 -10.827 -8.571 1.00 72.25 85 PRO A C 1
ATOM 687 O O . PRO A 1 85 ? -11.341 -10.529 -7.504 1.00 72.25 85 PRO A O 1
ATOM 690 N N . PRO A 1 86 ? -12.941 -11.666 -8.618 1.00 75.81 86 PRO A N 1
ATOM 691 C CA . PRO A 1 86 ? -13.575 -12.207 -7.414 1.00 75.81 86 PRO A CA 1
ATOM 692 C C . PRO A 1 86 ? -12.592 -12.858 -6.433 1.00 75.81 86 PRO A C 1
ATOM 694 O O . PRO A 1 86 ? -12.748 -12.702 -5.229 1.00 75.81 86 PRO A O 1
ATOM 697 N N . LEU A 1 87 ? -11.532 -13.498 -6.946 1.00 75.88 87 LEU A N 1
ATOM 698 C CA . LEU A 1 87 ? -10.474 -14.129 -6.148 1.00 75.88 87 LEU A CA 1
ATOM 699 C C . LEU A 1 87 ? -9.745 -13.158 -5.205 1.00 75.88 87 LEU A C 1
ATOM 701 O O . LEU A 1 87 ? -9.202 -13.585 -4.198 1.00 75.88 87 LEU A O 1
ATOM 705 N N . ARG A 1 88 ? -9.701 -11.865 -5.537 1.00 69.56 88 ARG A N 1
ATOM 706 C CA . ARG A 1 88 ? -9.027 -10.816 -4.751 1.00 69.56 88 ARG A CA 1
ATOM 707 C C . ARG A 1 88 ? -10.020 -9.884 -4.057 1.00 69.56 88 ARG A C 1
ATOM 709 O O . ARG A 1 88 ? -9.639 -8.829 -3.553 1.00 69.56 88 ARG A O 1
ATOM 716 N N . LYS A 1 89 ? -11.298 -10.258 -4.047 1.00 68.75 89 LYS A N 1
ATOM 717 C CA . LYS A 1 89 ? -12.363 -9.540 -3.352 1.00 68.75 89 LYS A CA 1
ATOM 718 C C . LYS A 1 89 ? -12.346 -9.918 -1.865 1.00 68.75 89 LYS A C 1
ATOM 720 O O . LYS A 1 89 ? -11.855 -10.974 -1.496 1.00 68.75 89 LYS A O 1
ATOM 725 N N . GLU A 1 90 ? -12.885 -9.043 -1.019 1.00 77.44 90 GLU A N 1
ATOM 726 C CA . GLU A 1 90 ? -13.130 -9.287 0.420 1.00 77.44 90 GLU A CA 1
ATOM 727 C C . GLU A 1 90 ? -11.904 -9.320 1.350 1.00 77.44 90 GLU A C 1
ATOM 729 O O . GLU A 1 90 ? -12.065 -9.415 2.566 1.00 77.44 90 GLU A O 1
ATOM 734 N N . PHE A 1 91 ? -10.689 -9.129 0.832 1.00 83.81 91 PHE A N 1
ATOM 735 C CA . PHE A 1 91 ? -9.511 -8.922 1.677 1.00 83.81 91 PHE A CA 1
ATOM 736 C C . PHE A 1 91 ? -9.507 -7.520 2.288 1.00 83.81 91 PHE A C 1
ATOM 738 O O . PHE A 1 91 ? -9.603 -6.518 1.579 1.00 83.81 91 PHE A O 1
ATOM 745 N N . LEU A 1 92 ? -9.343 -7.454 3.610 1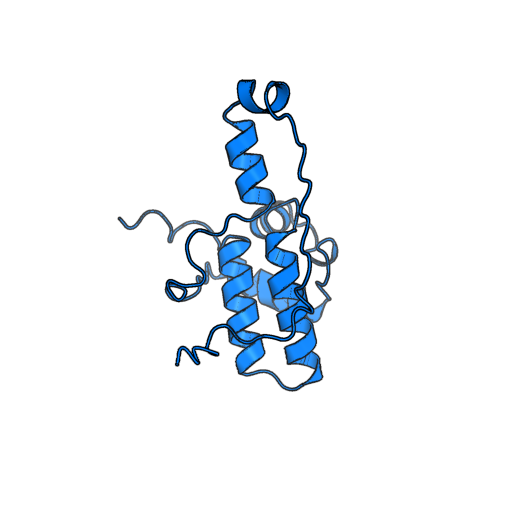.00 88.62 92 LEU A N 1
ATOM 746 C CA . LEU A 1 92 ? -9.185 -6.201 4.342 1.00 88.62 92 LEU A CA 1
ATOM 747 C C . LEU A 1 92 ? -7.703 -5.871 4.500 1.00 88.62 92 LEU A C 1
ATOM 749 O O . LEU A 1 92 ? -6.890 -6.739 4.821 1.00 88.62 92 LEU A O 1
ATOM 753 N N . THR A 1 93 ? -7.350 -4.599 4.341 1.00 94.00 93 THR A N 1
ATOM 754 C CA . THR A 1 93 ? -6.010 -4.130 4.713 1.00 94.00 93 THR A CA 1
ATOM 755 C C . THR A 1 93 ? -5.874 -4.048 6.230 1.00 94.00 93 THR A C 1
ATOM 757 O O . THR A 1 93 ? -6.868 -4.012 6.966 1.00 94.00 93 THR A O 1
ATOM 760 N N . LEU A 1 94 ? -4.640 -3.985 6.728 1.00 93.88 94 LEU A N 1
ATOM 761 C CA . LEU A 1 94 ? -4.371 -3.778 8.147 1.00 93.88 94 LEU A CA 1
ATOM 762 C C . LEU A 1 94 ? -4.975 -2.457 8.642 1.00 93.88 94 LEU A C 1
ATOM 764 O O . LEU A 1 94 ? -5.641 -2.447 9.678 1.00 93.88 94 LEU A O 1
ATOM 768 N N . ALA A 1 95 ? -4.788 -1.367 7.893 1.00 94.56 95 ALA A N 1
ATOM 769 C CA . ALA A 1 95 ? -5.370 -0.062 8.202 1.00 94.56 95 ALA A CA 1
ATOM 770 C C . ALA A 1 95 ? -6.907 -0.127 8.297 1.00 94.56 95 ALA A C 1
ATOM 772 O O . ALA A 1 95 ? -7.495 0.341 9.279 1.00 94.56 95 ALA A O 1
ATOM 773 N N . GLU A 1 96 ? -7.565 -0.783 7.338 1.00 92.44 96 GLU A N 1
ATOM 774 C CA . GLU A 1 96 ? -9.015 -0.961 7.353 1.00 92.44 96 GLU A CA 1
ATOM 775 C C . GLU A 1 96 ? -9.477 -1.837 8.525 1.00 92.44 96 GLU A C 1
ATOM 777 O O . GLU A 1 96 ? -10.414 -1.480 9.245 1.00 92.44 96 GLU A O 1
ATOM 782 N N . SER A 1 97 ? -8.795 -2.958 8.758 1.00 91.44 97 SER A N 1
ATOM 783 C CA . SER A 1 97 ? -9.090 -3.879 9.857 1.00 91.44 97 SER A CA 1
ATOM 784 C C . SER A 1 97 ? -8.981 -3.170 11.205 1.00 91.44 97 SER A C 1
ATOM 786 O O . SER A 1 97 ? -9.904 -3.232 12.017 1.00 91.44 97 SER A O 1
ATOM 788 N N . ARG A 1 98 ? -7.904 -2.404 11.426 1.00 90.19 98 ARG A N 1
ATOM 789 C CA . ARG A 1 98 ? -7.713 -1.590 12.636 1.00 90.19 98 ARG A CA 1
ATOM 790 C C . ARG A 1 98 ? -8.804 -0.535 12.790 1.00 90.19 98 ARG A C 1
ATOM 792 O O . ARG A 1 98 ? -9.329 -0.376 13.891 1.00 90.19 98 ARG A O 1
ATOM 799 N N . ARG A 1 99 ? -9.189 0.145 11.706 1.00 89.69 99 ARG A N 1
ATOM 800 C CA . ARG A 1 99 ? -10.279 1.134 11.707 1.00 89.69 99 ARG A CA 1
ATOM 801 C C . ARG A 1 99 ? -11.620 0.499 12.078 1.00 89.69 99 ARG A C 1
ATOM 803 O O . ARG A 1 99 ? -12.366 1.078 12.864 1.00 89.69 99 ARG A O 1
ATOM 810 N N . ARG A 1 100 ? -11.934 -0.683 11.540 1.00 89.44 100 ARG A N 1
ATOM 811 C CA . ARG A 1 100 ? -13.158 -1.433 11.872 1.00 89.44 100 ARG A CA 1
ATOM 812 C C . ARG A 1 100 ? -13.140 -1.910 13.326 1.00 89.44 100 ARG A C 1
ATOM 814 O O . ARG A 1 100 ? -14.113 -1.685 14.039 1.00 89.44 100 ARG A O 1
ATOM 821 N N . LEU A 1 101 ? -12.022 -2.469 13.793 1.00 85.88 101 LEU A N 1
ATOM 822 C CA . LEU A 1 101 ? -11.846 -2.903 15.185 1.00 85.88 101 LEU A CA 1
ATOM 823 C C . LEU A 1 101 ? -11.943 -1.742 16.181 1.00 85.88 101 LEU A C 1
ATOM 825 O O . LEU A 1 101 ? -12.516 -1.902 17.255 1.00 85.88 101 LEU A O 1
ATOM 829 N N . ALA A 1 102 ? -11.436 -0.558 15.830 1.00 86.25 102 ALA A N 1
ATOM 830 C CA . ALA A 1 102 ? -11.531 0.626 16.680 1.00 86.25 102 ALA A CA 1
ATOM 831 C C . ALA A 1 102 ? -12.984 1.062 16.944 1.00 86.25 102 ALA A C 1
ATOM 833 O O . ALA A 1 102 ? -13.255 1.633 17.997 1.00 86.25 102 ALA A O 1
ATOM 834 N N . LYS A 1 103 ? -13.925 0.754 16.038 1.00 86.69 103 LYS A N 1
ATOM 835 C CA . LYS A 1 103 ? -15.360 1.035 16.229 1.00 86.69 103 LYS A CA 1
ATOM 836 C C . LYS A 1 103 ? -16.020 0.117 17.258 1.00 86.69 103 LYS A C 1
ATOM 838 O O . LYS A 1 103 ? -17.100 0.436 17.743 1.00 86.69 103 LYS A O 1
ATOM 843 N N . VAL A 1 104 ? -15.395 -1.011 17.597 1.00 83.50 104 VAL A N 1
ATOM 844 C CA . VAL A 1 104 ? -15.953 -2.010 18.513 1.00 83.50 104 VAL A CA 1
ATOM 845 C C . VAL A 1 104 ? -14.960 -2.273 19.642 1.00 83.50 104 VAL A C 1
ATOM 847 O O . VAL A 1 104 ? -14.267 -3.288 19.681 1.00 83.50 104 VAL A O 1
ATOM 850 N N . ALA A 1 105 ? -14.901 -1.340 20.597 1.00 70.69 105 ALA A N 1
ATOM 851 C CA . ALA A 1 105 ? -13.964 -1.383 21.723 1.00 70.69 105 ALA A CA 1
ATOM 852 C C . ALA A 1 105 ? -14.002 -2.711 22.509 1.00 70.69 105 ALA A C 1
ATOM 854 O O . ALA A 1 105 ? -12.962 -3.189 22.960 1.00 70.69 105 ALA A O 1
ATOM 855 N N . SER A 1 106 ? -15.172 -3.354 22.599 1.00 76.31 106 SER A N 1
ATOM 856 C CA . SER A 1 106 ? -15.352 -4.637 23.293 1.00 76.31 106 SER A CA 1
ATOM 857 C C . SER A 1 106 ? -14.653 -5.827 22.625 1.00 76.31 106 SER A C 1
ATOM 859 O O . SER A 1 106 ? -14.581 -6.894 23.227 1.00 76.31 106 SER A O 1
ATOM 861 N N . TRP A 1 107 ? -14.178 -5.701 21.382 1.00 72.56 107 TRP A N 1
ATOM 862 C CA . TRP A 1 107 ? -13.466 -6.782 20.691 1.00 72.56 107 TRP A CA 1
ATOM 863 C C . TRP A 1 107 ? -11.988 -6.823 21.064 1.00 72.56 107 TRP A C 1
ATOM 865 O O . TRP A 1 107 ? -11.439 -7.912 21.180 1.00 72.56 107 TRP A O 1
ATOM 875 N N . ARG A 1 108 ? -11.353 -5.674 21.339 1.00 66.69 108 ARG A N 1
ATOM 876 C CA . ARG A 1 108 ? -9.936 -5.629 21.749 1.00 66.69 108 ARG A CA 1
ATOM 877 C C . ARG A 1 108 ? -9.666 -6.427 23.023 1.00 66.69 108 ARG A C 1
ATOM 879 O O . ARG A 1 108 ? -8.642 -7.085 23.110 1.00 66.69 108 ARG A O 1
ATOM 886 N N . THR A 1 109 ? -10.587 -6.391 23.983 1.00 69.25 109 THR A N 1
ATOM 887 C CA . THR A 1 109 ? -10.472 -7.132 25.250 1.00 69.25 109 THR A CA 1
ATOM 888 C C . THR A 1 109 ? -10.863 -8.606 25.128 1.00 69.25 109 THR A C 1
ATOM 890 O O . THR A 1 109 ? -10.505 -9.407 25.988 1.00 69.25 109 THR A O 1
ATOM 893 N N . ARG A 1 110 ? -11.594 -8.978 24.068 1.00 70.00 110 ARG A N 1
ATOM 894 C CA . ARG A 1 110 ? -12.049 -10.352 23.799 1.00 70.00 110 ARG A CA 1
ATOM 895 C C . ARG A 1 110 ? -11.171 -11.108 22.808 1.00 70.00 110 ARG A C 1
ATOM 897 O O . ARG A 1 110 ? -11.302 -12.325 22.714 1.00 70.00 110 ARG A O 1
ATOM 904 N N . LEU A 1 111 ? -10.302 -10.411 22.077 1.00 66.00 111 LEU A N 1
ATOM 905 C CA . LEU A 1 111 ? -9.398 -11.014 21.109 1.00 66.00 111 LEU A CA 1
ATOM 906 C C . LEU A 1 111 ? -8.374 -11.887 21.851 1.00 66.00 111 LEU A C 1
ATOM 908 O O . LEU A 1 111 ? -7.372 -11.397 22.364 1.00 66.00 111 LEU A O 1
ATOM 912 N N . ARG A 1 112 ? -8.644 -13.189 21.933 1.00 63.41 112 ARG A N 1
ATOM 913 C CA . ARG A 1 112 ? -7.683 -14.191 22.393 1.00 63.41 112 ARG A CA 1
ATOM 914 C C . ARG A 1 112 ? -7.072 -14.824 21.154 1.00 63.41 112 ARG A C 1
ATOM 916 O O . ARG A 1 112 ? -7.707 -15.645 20.504 1.00 63.41 112 ARG A O 1
ATOM 923 N N . GLY A 1 113 ? -5.896 -14.346 20.770 1.00 63.81 113 GLY A N 1
ATOM 924 C CA . GLY A 1 113 ? -5.162 -14.914 19.650 1.00 63.81 113 GLY A CA 1
ATOM 925 C C . GLY A 1 113 ? -4.381 -16.129 20.120 1.00 63.81 113 GLY A C 1
ATOM 926 O O . GLY A 1 113 ? -3.361 -15.957 20.777 1.00 63.81 113 GLY A O 1
ATOM 927 N N . ASP A 1 114 ? -4.840 -17.325 19.768 1.00 62.38 114 ASP A N 1
ATOM 928 C CA . ASP A 1 114 ? -3.926 -18.439 19.546 1.00 62.38 114 ASP A CA 1
ATOM 929 C C . ASP A 1 114 ? -4.053 -18.833 18.078 1.00 62.38 114 ASP A C 1
ATOM 931 O O . ASP A 1 114 ? -5.055 -19.403 17.648 1.00 62.38 114 ASP A O 1
ATOM 935 N N . LEU A 1 115 ? -3.082 -18.396 17.280 1.00 54.22 115 LEU A N 1
ATOM 936 C CA . LEU A 1 115 ? -3.009 -18.730 15.866 1.00 54.22 115 LEU A CA 1
ATOM 937 C C . LEU A 1 115 ? -1.901 -19.765 15.690 1.00 54.22 115 LEU A C 1
ATOM 939 O O . LEU A 1 115 ? -0.843 -19.475 15.134 1.00 54.22 115 LEU A O 1
ATOM 943 N N . GLN A 1 116 ? -2.138 -20.981 16.179 1.00 56.28 116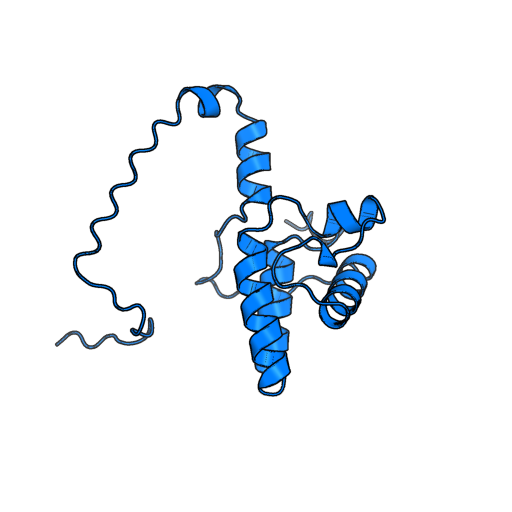 GLN A N 1
ATOM 944 C CA . GLN A 1 116 ? -1.317 -22.120 15.789 1.00 56.28 116 GLN A CA 1
ATOM 945 C C . GLN A 1 116 ? -1.715 -22.566 14.382 1.00 56.28 116 GLN A C 1
ATOM 947 O O . GLN A 1 116 ? -2.605 -23.387 14.180 1.00 56.28 116 GLN A O 1
ATOM 952 N N . MET A 1 117 ? -1.043 -22.000 13.383 1.00 54.75 117 MET A N 1
ATOM 953 C CA . MET A 1 117 ? -1.065 -22.528 12.022 1.00 54.75 117 MET A CA 1
ATOM 954 C C . MET A 1 117 ? -0.036 -23.655 11.923 1.00 54.75 117 MET A C 1
ATOM 956 O O . MET A 1 117 ? 1.126 -23.417 11.597 1.00 54.75 117 MET A O 1
ATOM 960 N N . HIS A 1 118 ? -0.451 -24.896 12.177 1.00 48.19 118 HIS A N 1
ATOM 961 C CA . HIS A 1 11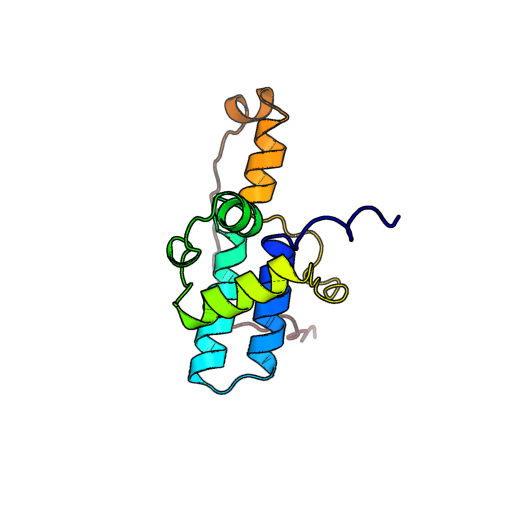8 ? 0.311 -26.051 11.706 1.00 48.19 118 HIS A CA 1
ATOM 962 C C . HIS A 1 118 ? 0.080 -26.194 10.200 1.00 48.19 118 HIS A C 1
ATOM 964 O O . HIS A 1 118 ? -0.884 -26.816 9.762 1.00 48.19 118 HIS A O 1
ATOM 970 N N . THR A 1 119 ? 0.956 -25.604 9.388 1.00 52.72 119 THR A N 1
ATOM 971 C CA . THR A 1 119 ? 1.025 -25.957 7.966 1.00 52.72 119 THR A CA 1
ATOM 972 C C . THR A 1 119 ? 2.021 -27.094 7.832 1.00 52.72 119 THR A C 1
ATOM 974 O O . THR A 1 119 ? 3.224 -26.894 7.719 1.00 52.72 119 THR A O 1
ATOM 977 N N . ASN A 1 120 ? 1.517 -28.325 7.882 1.00 54.56 120 ASN A N 1
ATOM 978 C CA . ASN A 1 120 ? 2.356 -29.509 7.723 1.00 54.56 120 ASN A CA 1
ATOM 979 C C . ASN A 1 120 ? 2.727 -29.787 6.260 1.00 54.56 120 ASN A C 1
ATOM 981 O O . ASN A 1 120 ? 3.085 -30.918 5.977 1.00 54.56 120 ASN A O 1
ATOM 985 N N . TRP A 1 121 ? 2.595 -28.794 5.368 1.00 47.03 121 TRP A N 1
ATOM 986 C CA . TRP A 1 121 ? 3.278 -28.613 4.081 1.00 47.03 121 TRP A CA 1
ATOM 987 C C . TRP A 1 121 ? 2.553 -27.519 3.280 1.00 47.03 121 TRP A C 1
ATOM 989 O O . TRP A 1 121 ? 1.436 -27.702 2.808 1.00 47.03 121 TRP A O 1
ATOM 999 N N . SER A 1 122 ? 3.194 -26.366 3.122 1.00 54.06 122 SER A N 1
ATOM 1000 C CA . SER A 1 122 ? 3.007 -25.515 1.948 1.00 54.06 122 SER A CA 1
ATOM 1001 C C . SER A 1 122 ? 4.330 -24.803 1.723 1.00 54.06 122 SER A C 1
ATOM 1003 O O . SER A 1 122 ? 4.744 -23.967 2.522 1.00 54.06 122 SER A O 1
ATOM 1005 N N . ASP A 1 123 ? 5.034 -25.189 0.669 1.00 63.91 123 ASP A N 1
ATOM 1006 C CA . ASP A 1 123 ? 6.277 -24.557 0.223 1.00 63.91 123 ASP A CA 1
ATOM 1007 C C . ASP A 1 123 ? 6.016 -23.242 -0.543 1.00 63.91 123 ASP A C 1
ATOM 1009 O O . ASP A 1 123 ? 6.949 -22.580 -0.997 1.00 63.91 123 ASP A O 1
ATOM 1013 N N . GLY A 1 124 ? 4.743 -22.846 -0.675 1.00 56.50 124 GLY A N 1
ATOM 1014 C CA . GLY A 1 124 ? 4.318 -21.620 -1.341 1.00 56.50 124 GLY A CA 1
ATOM 1015 C C . GLY A 1 124 ? 4.573 -21.601 -2.849 1.00 56.50 124 GLY A C 1
ATOM 1016 O O . GLY A 1 124 ? 4.523 -20.519 -3.435 1.00 56.50 124 GLY A O 1
ATOM 1017 N N . SER A 1 125 ? 4.866 -22.752 -3.465 1.00 58.31 125 SER A N 1
ATOM 1018 C CA . SER A 1 125 ? 5.196 -22.855 -4.892 1.00 58.31 125 SER A CA 1
ATOM 1019 C C . SER A 1 125 ? 3.991 -23.181 -5.787 1.00 58.31 125 SER A C 1
ATOM 1021 O O . SER A 1 125 ? 4.053 -22.944 -6.991 1.00 58.31 125 SER A O 1
ATOM 1023 N N . GLY A 1 126 ? 2.892 -23.676 -5.207 1.00 50.78 126 GLY A N 1
ATOM 1024 C CA . GLY A 1 126 ? 1.700 -24.097 -5.946 1.00 50.78 126 GLY A CA 1
ATOM 1025 C C . GLY A 1 126 ? 0.872 -22.935 -6.498 1.00 50.78 126 GLY A C 1
ATOM 1026 O O . GLY A 1 126 ? 0.401 -22.075 -5.747 1.00 50.78 126 GLY A O 1
ATOM 1027 N N . ASP A 1 127 ? 0.648 -22.942 -7.811 1.00 50.12 127 ASP A N 1
ATOM 1028 C CA . ASP A 1 127 ? -0.335 -22.085 -8.471 1.00 50.12 127 ASP A CA 1
ATOM 1029 C C . ASP A 1 127 ? -1.765 -22.586 -8.192 1.00 50.12 127 ASP A C 1
ATOM 1031 O O . ASP A 1 127 ? -2.046 -23.782 -8.182 1.00 50.12 127 ASP A O 1
ATOM 1035 N N . ILE A 1 128 ? -2.716 -21.661 -8.017 1.00 56.25 128 ILE A N 1
ATOM 1036 C CA . ILE A 1 128 ? -4.127 -21.949 -7.657 1.00 56.25 128 ILE A CA 1
ATOM 1037 C C . ILE A 1 128 ? -4.871 -22.756 -8.749 1.00 56.25 128 ILE A C 1
ATOM 1039 O O . ILE A 1 128 ? -5.974 -23.259 -8.527 1.00 56.25 128 ILE A O 1
ATOM 1043 N N . LEU A 1 129 ? -4.281 -22.876 -9.940 1.00 51.94 129 LEU A N 1
ATOM 1044 C CA . LEU A 1 129 ? -4.858 -23.571 -11.090 1.00 51.94 129 LEU A CA 1
ATOM 1045 C C . LEU A 1 129 ? -4.491 -25.052 -11.181 1.00 51.94 129 LEU A C 1
ATOM 1047 O O . LEU A 1 129 ? -5.014 -25.720 -12.072 1.00 51.94 129 LEU A O 1
ATOM 1051 N N . ASP A 1 130 ? -3.670 -25.574 -10.272 1.00 44.56 130 ASP A N 1
ATOM 1052 C CA . ASP A 1 130 ? -3.329 -26.994 -10.273 1.00 44.56 130 ASP A CA 1
ATOM 1053 C C . ASP A 1 130 ? -4.496 -27.813 -9.694 1.00 44.56 130 ASP A C 1
ATOM 1055 O O . ASP A 1 130 ? -4.609 -28.085 -8.498 1.00 44.56 130 ASP A O 1
ATOM 1059 N N . ARG A 1 131 ? -5.473 -28.097 -10.560 1.00 44.75 131 ARG A N 1
ATOM 1060 C CA . ARG A 1 131 ? -6.592 -29.008 -10.309 1.00 44.75 131 ARG A CA 1
ATOM 1061 C C . ARG A 1 131 ? -6.390 -30.268 -11.137 1.00 44.75 131 ARG A C 1
ATOM 1063 O O . ARG A 1 131 ? -7.125 -30.499 -12.093 1.00 44.75 131 ARG A O 1
ATOM 1070 N N . GLU A 1 132 ? -5.442 -31.101 -10.736 1.00 41.75 132 GLU A N 1
ATOM 1071 C CA . GLU A 1 132 ? -5.480 -32.521 -11.074 1.00 41.75 132 GLU A CA 1
ATOM 1072 C C . GLU A 1 132 ? -6.176 -33.268 -9.931 1.00 41.75 132 GLU A C 1
ATOM 1074 O O . GLU A 1 132 ? -5.581 -33.605 -8.912 1.00 41.75 132 GLU A O 1
ATOM 1079 N N . TRP A 1 133 ? -7.483 -33.476 -10.088 1.00 43.78 133 TRP A N 1
ATOM 1080 C CA . TRP A 1 133 ? -8.203 -34.527 -9.373 1.00 43.78 133 TRP A CA 1
ATOM 1081 C C . TRP A 1 133 ? -8.431 -35.655 -10.374 1.00 43.78 133 TRP A C 1
ATOM 1083 O O . TRP A 1 133 ? -9.191 -35.471 -11.326 1.00 43.78 133 TRP A O 1
ATOM 1093 N N . ASN A 1 134 ? -7.761 -36.786 -10.161 1.00 34.41 134 ASN A N 1
ATOM 1094 C CA . ASN A 1 134 ? -8.060 -38.066 -10.795 1.00 34.41 134 ASN A CA 1
ATOM 1095 C C . ASN A 1 134 ? -8.443 -39.058 -9.695 1.00 34.41 134 ASN A C 1
ATOM 1097 O O . ASN A 1 134 ? -7.697 -39.103 -8.688 1.00 34.41 134 ASN A O 1
#

Secondary structure (DSSP, 8-state):
---STTSPPPHHHHHHHHHHHHHHS-HHHHHHHHHHHHHHTT-SS-HHHHHHTT--GGGSTT--HHHHHHHHHHHHTTPPPPPPPGGG-SPPPHHHHHHHHHT-HHHHTT---------SS--S---TT-----

Foldseek 3Di:
DPPLQPAADWLQQQLVVLCVVLVVDDDVSVVLSPQSSVQSLAWQATPLVCVVVVHQPVVGPSDDPVNSVVSNVSRVVSPGDPDDDPVSPPRHGNNRVVVVVVVPVVVVVVDDDDPPPPPVDDPVPDDPPPDPDD

pLDDT: mean 82.08, std 18.06, range [34.41, 97.25]

Radius of gyration: 17.31 Å; chains: 1; bounding box: 38×54×43 Å